Protein AF-A0A7S2QK96-F1 (afdb_monomer)

Foldseek 3Di:
DVVCVVVVHDCPDPVVVLVVLVVVVVQQQVQLQVQLVCLQVPNAPPPQPPDCLLVLDDPCVVVVHDRDNPPDDSVVSSVSCNVRNGHDPDGDDFDFCVPVCVVVVHDTTSDDPPDPDDDD

Structure (mmCIF, N/CA/C/O backbone):
data_AF-A0A7S2QK96-F1
#
_entry.id   AF-A0A7S2QK96-F1
#
loop_
_atom_site.group_PDB
_atom_site.id
_atom_site.type_symbol
_atom_site.label_atom_id
_atom_site.label_alt_id
_atom_site.label_comp_id
_atom_site.label_asym_id
_atom_site.label_entity_id
_atom_site.label_seq_id
_atom_site.pdbx_PDB_ins_code
_atom_site.Cartn_x
_atom_site.Cartn_y
_atom_site.Cartn_z
_atom_site.occupancy
_atom_site.B_iso_or_equiv
_atom_site.auth_seq_id
_atom_site.auth_comp_id
_atom_site.auth_asym_id
_atom_site.auth_atom_id
_atom_site.pdbx_PDB_model_num
ATOM 1 N N . ALA A 1 1 ? 10.208 -5.004 -11.470 1.00 95.31 1 ALA A N 1
ATOM 2 C CA . ALA A 1 1 ? 10.808 -4.508 -12.734 1.00 95.31 1 ALA A CA 1
ATOM 3 C C . ALA A 1 1 ? 9.968 -4.804 -13.987 1.00 95.31 1 ALA A C 1
ATOM 5 O O . ALA A 1 1 ? 9.856 -3.940 -14.853 1.00 95.31 1 ALA A O 1
ATOM 6 N N . ASP A 1 2 ? 9.378 -5.996 -14.102 1.00 97.44 2 ASP A N 1
ATOM 7 C CA . ASP A 1 2 ? 8.688 -6.479 -15.311 1.00 97.44 2 ASP A CA 1
ATOM 8 C C . ASP A 1 2 ? 7.538 -5.569 -15.762 1.00 97.44 2 ASP A C 1
ATOM 10 O O . ASP A 1 2 ? 7.431 -5.252 -16.944 1.00 97.44 2 ASP A O 1
ATOM 14 N N . ALA A 1 3 ? 6.724 -5.076 -14.820 1.00 98.06 3 ALA A N 1
ATOM 15 C CA . ALA A 1 3 ? 5.621 -4.156 -15.112 1.00 98.06 3 ALA A CA 1
ATOM 16 C C . ALA A 1 3 ? 6.094 -2.899 -15.867 1.00 98.06 3 ALA A C 1
ATOM 18 O O . ALA A 1 3 ? 5.503 -2.517 -16.876 1.00 98.06 3 ALA A O 1
ATOM 19 N N . PHE A 1 4 ? 7.208 -2.299 -15.437 1.00 98.25 4 PHE A N 1
ATOM 20 C CA . PHE A 1 4 ? 7.794 -1.145 -16.121 1.00 98.25 4 PHE A CA 1
ATOM 21 C C . PHE A 1 4 ? 8.314 -1.518 -17.510 1.00 98.25 4 PHE A C 1
ATOM 23 O O . PHE A 1 4 ? 8.053 -0.797 -18.471 1.00 98.25 4 PHE A O 1
ATOM 30 N N . MET A 1 5 ? 8.975 -2.671 -17.656 1.00 97.12 5 MET A N 1
ATOM 31 C CA . MET A 1 5 ? 9.466 -3.135 -18.958 1.00 97.12 5 MET A CA 1
ATOM 32 C C . MET A 1 5 ? 8.337 -3.389 -19.961 1.00 97.12 5 MET A C 1
ATOM 34 O O . MET A 1 5 ? 8.443 -2.964 -21.114 1.00 97.12 5 MET A O 1
ATOM 38 N N . LEU A 1 6 ? 7.248 -4.030 -19.528 1.00 98.06 6 LEU A N 1
ATOM 39 C CA . LEU A 1 6 ? 6.063 -4.277 -20.354 1.00 98.06 6 LEU A CA 1
ATOM 40 C C . LEU A 1 6 ? 5.416 -2.967 -20.819 1.00 98.06 6 LEU A C 1
ATOM 42 O O . LEU A 1 6 ? 5.001 -2.860 -21.972 1.00 98.06 6 LEU A O 1
ATOM 46 N N . MET A 1 7 ? 5.407 -1.948 -19.957 1.00 98.00 7 MET A N 1
ATOM 47 C CA . MET A 1 7 ? 4.902 -0.606 -20.267 1.00 98.00 7 MET A CA 1
ATOM 48 C C . MET A 1 7 ? 5.930 0.302 -20.960 1.00 98.00 7 MET A C 1
ATOM 50 O O . MET A 1 7 ? 5.634 1.464 -21.227 1.00 98.00 7 MET A O 1
ATOM 54 N N . ARG A 1 8 ? 7.127 -0.213 -21.282 1.00 97.88 8 ARG A N 1
ATOM 55 C CA . ARG A 1 8 ? 8.233 0.540 -21.904 1.00 97.88 8 ARG A CA 1
ATOM 56 C C . ARG A 1 8 ? 8.680 1.760 -21.088 1.00 97.88 8 ARG A C 1
ATOM 58 O O . ARG A 1 8 ? 9.103 2.765 -21.653 1.00 97.88 8 ARG A O 1
ATOM 65 N N . LEU A 1 9 ? 8.624 1.655 -19.764 1.00 98.19 9 LEU A N 1
ATOM 66 C CA . LEU A 1 9 ? 9.056 2.691 -18.833 1.00 98.19 9 LEU A CA 1
ATOM 67 C C . LEU A 1 9 ? 10.461 2.369 -18.302 1.00 98.19 9 LEU A C 1
ATOM 69 O O . LEU A 1 9 ? 10.650 1.323 -17.676 1.00 98.19 9 LEU A O 1
ATOM 73 N N . PRO A 1 10 ? 11.464 3.242 -18.510 1.00 97.94 10 PRO A N 1
ATOM 74 C CA . PRO A 1 10 ? 12.726 3.145 -17.786 1.00 97.94 10 PRO A CA 1
ATOM 75 C C . PRO A 1 10 ? 12.477 3.249 -16.278 1.00 97.94 10 PRO A C 1
ATOM 77 O O . PRO A 1 10 ? 11.651 4.055 -15.849 1.00 97.94 10 PRO A O 1
ATOM 80 N N . PHE A 1 11 ? 13.201 2.464 -15.479 1.00 97.31 11 PHE A N 1
ATOM 81 C CA . PHE A 1 11 ? 12.963 2.348 -14.035 1.00 97.31 11 PHE A CA 1
ATOM 82 C C . PHE A 1 11 ? 13.032 3.700 -13.303 1.00 97.31 11 PHE A C 1
ATOM 84 O O . PHE A 1 11 ? 12.219 3.974 -12.430 1.00 97.31 11 PHE A O 1
ATOM 91 N N . GLU A 1 12 ? 13.959 4.568 -13.711 1.00 97.50 12 GLU A N 1
ATOM 92 C CA . GLU A 1 12 ? 14.173 5.898 -13.121 1.00 97.50 12 GLU A CA 1
ATOM 93 C C . GLU A 1 12 ? 13.353 7.009 -13.803 1.00 97.50 12 GLU A C 1
ATOM 95 O O . GLU A 1 12 ? 13.521 8.187 -13.499 1.00 97.50 12 GLU A O 1
ATOM 100 N N . SER A 1 13 ? 12.484 6.669 -14.761 1.00 98.25 13 SER A N 1
ATOM 101 C CA . SER A 1 13 ? 11.675 7.674 -15.454 1.00 98.25 13 SER A CA 1
ATOM 102 C C . SER A 1 13 ? 10.608 8.276 -14.539 1.00 98.25 13 SER A C 1
ATOM 104 O O . SER A 1 13 ? 10.037 7.602 -13.682 1.00 98.25 13 SER A O 1
ATOM 106 N N . GLU A 1 14 ? 10.262 9.539 -14.788 1.00 98.06 14 GLU A N 1
ATOM 107 C CA . GLU A 1 14 ? 9.155 10.224 -14.108 1.00 98.06 14 GLU A CA 1
ATOM 108 C C . GLU A 1 14 ? 7.838 9.439 -14.203 1.00 98.06 14 GLU A C 1
ATOM 110 O O . GLU A 1 14 ? 7.124 9.283 -13.216 1.00 98.06 14 GLU A O 1
ATOM 115 N N . ALA A 1 15 ? 7.561 8.851 -15.370 1.00 97.94 15 ALA A N 1
ATOM 116 C CA . ALA A 1 15 ? 6.388 8.011 -15.579 1.00 97.94 15 ALA A CA 1
ATOM 117 C C . ALA A 1 15 ? 6.405 6.737 -14.712 1.00 97.94 15 ALA A C 1
ATOM 119 O O . ALA A 1 15 ? 5.370 6.369 -14.158 1.00 97.94 15 ALA A O 1
ATOM 120 N N . ALA A 1 16 ? 7.562 6.081 -14.551 1.00 98.12 16 ALA A N 1
ATOM 121 C CA . ALA A 1 16 ? 7.698 4.936 -13.647 1.00 98.12 16 ALA A CA 1
ATOM 122 C C . ALA A 1 16 ? 7.517 5.347 -12.179 1.00 98.12 16 ALA A C 1
ATOM 124 O O . ALA A 1 16 ? 6.880 4.620 -11.419 1.00 98.12 16 ALA A O 1
ATOM 125 N N . ARG A 1 17 ? 8.003 6.533 -11.790 1.00 97.69 17 ARG A N 1
ATOM 126 C CA . ARG A 1 17 ? 7.802 7.083 -10.442 1.00 97.69 17 ARG A CA 1
ATOM 127 C C . ARG A 1 17 ? 6.322 7.319 -10.142 1.00 97.69 17 ARG A C 1
ATOM 129 O O . ARG A 1 17 ? 5.849 6.872 -9.101 1.00 97.69 17 ARG A O 1
ATOM 136 N N . THR A 1 18 ? 5.587 7.961 -11.052 1.00 97.62 18 THR A N 1
ATOM 137 C CA . THR A 1 18 ? 4.135 8.156 -10.907 1.00 97.62 18 THR A CA 1
ATOM 138 C C . THR A 1 18 ? 3.404 6.820 -10.840 1.00 97.62 18 THR A C 1
ATOM 140 O O . THR A 1 18 ? 2.598 6.609 -9.940 1.00 97.62 18 THR A O 1
ATOM 143 N N . LEU A 1 19 ? 3.730 5.885 -11.736 1.00 97.94 19 LEU A N 1
ATOM 144 C CA . LEU A 1 19 ? 3.115 4.561 -11.729 1.00 97.94 19 LEU A CA 1
ATOM 145 C C . LEU A 1 19 ? 3.397 3.803 -10.424 1.00 97.94 19 LEU A C 1
ATOM 147 O O . LEU A 1 19 ? 2.506 3.145 -9.899 1.00 97.94 19 LEU A O 1
ATOM 151 N N . ASN A 1 20 ? 4.609 3.906 -9.877 1.00 98.12 20 ASN A N 1
ATOM 152 C CA . ASN A 1 20 ? 4.943 3.317 -8.586 1.00 98.12 20 ASN A CA 1
ATOM 153 C C . ASN A 1 20 ? 4.043 3.868 -7.470 1.00 98.12 20 ASN A C 1
ATOM 155 O O . ASN A 1 20 ? 3.490 3.090 -6.695 1.00 98.12 20 ASN A O 1
ATOM 159 N N . THR A 1 21 ? 3.862 5.191 -7.412 1.00 97.50 21 THR A N 1
ATOM 160 C CA . THR A 1 21 ? 2.944 5.825 -6.456 1.00 97.50 21 THR A CA 1
ATOM 161 C C . THR A 1 21 ? 1.519 5.301 -6.628 1.00 97.50 21 THR A C 1
ATOM 163 O O . THR A 1 21 ? 0.934 4.846 -5.649 1.00 97.50 21 THR A O 1
ATOM 166 N N . ASP A 1 22 ? 1.000 5.255 -7.856 1.00 97.81 22 ASP A N 1
ATOM 167 C CA . ASP A 1 22 ? -0.350 4.758 -8.155 1.00 97.81 22 ASP A CA 1
ATOM 168 C C . ASP A 1 22 ? -0.554 3.290 -7.732 1.00 97.81 22 ASP A C 1
ATOM 170 O O . ASP A 1 22 ? -1.601 2.939 -7.175 1.00 97.81 22 ASP A O 1
ATOM 174 N N . ILE A 1 23 ? 0.436 2.422 -7.984 1.00 98.12 23 ILE A N 1
ATOM 175 C CA . ILE A 1 23 ? 0.401 0.998 -7.612 1.00 98.12 23 ILE A CA 1
ATOM 176 C C . ILE A 1 23 ? 0.296 0.859 -6.092 1.00 98.12 23 ILE A C 1
ATOM 178 O O . ILE A 1 23 ? -0.599 0.174 -5.596 1.00 98.12 23 ILE A O 1
ATOM 182 N N . PHE A 1 24 ? 1.191 1.507 -5.344 1.00 98.38 24 PHE A N 1
ATOM 183 C CA . PHE A 1 24 ? 1.221 1.370 -3.887 1.00 98.38 24 PHE A CA 1
ATOM 184 C C . PHE A 1 24 ? 0.048 2.070 -3.203 1.00 98.38 24 PHE A C 1
ATOM 186 O O . PHE A 1 24 ? -0.459 1.554 -2.208 1.00 98.38 24 PHE A O 1
ATOM 193 N N . GLU A 1 25 ? -0.428 3.186 -3.754 1.00 98.19 25 GLU A N 1
ATOM 194 C CA . GLU A 1 25 ? -1.651 3.840 -3.295 1.00 98.19 25 GLU A CA 1
ATOM 195 C C . GLU A 1 25 ? -2.853 2.895 -3.433 1.00 98.19 25 GLU A C 1
ATOM 197 O O . GLU A 1 25 ? -3.597 2.695 -2.475 1.00 98.19 25 GLU A O 1
ATOM 202 N N . THR A 1 26 ? -2.980 2.232 -4.586 1.00 98.44 26 THR A N 1
ATOM 203 C CA . THR A 1 26 ? -4.049 1.259 -4.858 1.00 98.44 26 THR A CA 1
ATOM 204 C C . THR A 1 26 ? -3.987 0.046 -3.935 1.00 98.44 26 THR A C 1
ATOM 206 O O . THR A 1 26 ? -4.999 -0.332 -3.347 1.00 98.44 26 THR A O 1
ATOM 209 N N . ILE A 1 27 ? -2.804 -0.559 -3.776 1.00 98.62 27 ILE A N 1
ATOM 210 C CA . ILE A 1 27 ? -2.614 -1.713 -2.885 1.00 98.62 27 ILE A CA 1
ATOM 211 C C . ILE A 1 27 ? -3.001 -1.344 -1.452 1.00 98.62 27 ILE A C 1
ATOM 213 O O . ILE A 1 27 ? -3.700 -2.105 -0.784 1.00 98.62 27 ILE A O 1
ATOM 217 N N . TYR A 1 28 ? -2.556 -0.179 -0.976 1.00 98.62 28 TYR A N 1
ATOM 218 C CA . TYR A 1 28 ? -2.832 0.245 0.389 1.00 98.62 28 TYR A CA 1
ATOM 219 C C . TYR A 1 28 ? -4.312 0.571 0.605 1.00 98.62 28 TYR A C 1
ATOM 221 O O . TYR A 1 28 ? -4.870 0.161 1.622 1.00 98.62 28 TYR A O 1
ATOM 229 N N . PHE A 1 29 ? -4.961 1.240 -0.355 1.00 98.62 29 PHE A N 1
ATOM 230 C CA . PHE A 1 29 ? -6.394 1.531 -0.292 1.00 98.62 29 PHE A CA 1
ATOM 231 C C . PHE A 1 29 ? -7.207 0.242 -0.174 1.00 98.62 29 PHE A C 1
ATOM 233 O O . PHE A 1 29 ? -7.950 0.071 0.791 1.00 98.62 29 PHE A O 1
ATOM 240 N N . ALA A 1 30 ? -6.988 -0.694 -1.102 1.00 98.69 30 ALA A N 1
ATOM 241 C CA . ALA A 1 30 ? -7.702 -1.965 -1.138 1.00 98.69 30 ALA A CA 1
ATOM 242 C C . ALA A 1 30 ? -7.481 -2.792 0.138 1.00 98.69 30 ALA A C 1
ATOM 244 O O . ALA A 1 30 ? -8.413 -3.404 0.656 1.00 98.69 30 ALA A O 1
ATOM 245 N N . ALA A 1 31 ? -6.262 -2.790 0.688 1.00 98.75 31 ALA A N 1
ATOM 246 C CA . ALA A 1 31 ? -5.973 -3.502 1.928 1.00 98.75 31 ALA A CA 1
ATOM 247 C C . ALA A 1 31 ? -6.703 -2.890 3.137 1.00 98.75 31 ALA A C 1
ATOM 249 O O . ALA A 1 31 ? -7.225 -3.620 3.982 1.00 98.75 31 ALA A O 1
ATOM 250 N N . CYS A 1 32 ? -6.741 -1.558 3.234 1.00 98.62 32 CYS A N 1
ATOM 251 C CA . CYS A 1 32 ? -7.464 -0.860 4.295 1.00 98.62 32 CYS A CA 1
ATOM 252 C C . CYS A 1 32 ? -8.980 -1.054 4.173 1.00 98.62 32 CYS A C 1
ATOM 254 O O . CYS A 1 32 ? -9.632 -1.291 5.187 1.00 98.62 32 CYS A O 1
ATOM 256 N N . GLU A 1 33 ? -9.521 -1.000 2.954 1.00 98.69 33 GLU A N 1
ATOM 257 C CA . GLU A 1 33 ? -10.936 -1.251 2.674 1.00 98.69 33 GLU A CA 1
ATOM 258 C C . GLU A 1 33 ? -11.342 -2.668 3.085 1.00 98.69 33 GLU A C 1
ATOM 260 O O . GLU A 1 33 ? -12.214 -2.820 3.936 1.00 98.69 33 GLU A O 1
ATOM 265 N N . ALA A 1 34 ? -10.633 -3.694 2.607 1.00 98.75 34 ALA A N 1
ATOM 266 C CA . ALA A 1 34 ? -10.919 -5.080 2.975 1.00 98.75 34 ALA A CA 1
ATOM 267 C C . ALA A 1 34 ? -10.800 -5.324 4.494 1.00 98.75 34 ALA A C 1
ATOM 269 O O . ALA A 1 34 ? -11.604 -6.038 5.090 1.00 98.75 34 ALA A O 1
ATOM 270 N N . SER A 1 35 ? -9.817 -4.704 5.155 1.00 98.75 35 SER A N 1
ATOM 271 C CA . SER A 1 35 ? -9.666 -4.777 6.617 1.00 98.75 35 SER A CA 1
ATOM 272 C C . SER A 1 35 ? -10.824 -4.104 7.364 1.00 98.75 35 SER A C 1
ATOM 274 O O . SER A 1 35 ? -11.204 -4.568 8.440 1.00 98.75 35 SER A O 1
ATOM 276 N N . CYS A 1 36 ? -11.390 -3.026 6.815 1.00 98.69 36 CYS A N 1
ATOM 277 C CA . CYS A 1 36 ? -12.565 -2.346 7.358 1.00 98.69 36 CYS A CA 1
ATOM 278 C C . CYS A 1 36 ? -13.837 -3.187 7.177 1.00 98.69 36 CYS A C 1
ATOM 280 O O . CYS A 1 36 ? -14.605 -3.332 8.124 1.00 98.69 36 CYS A O 1
ATOM 282 N N . GLU A 1 37 ? -14.032 -3.792 6.004 1.00 98.62 37 GLU A N 1
ATOM 283 C CA . GLU A 1 37 ? -15.160 -4.698 5.729 1.00 98.62 37 GLU A CA 1
ATOM 284 C C . GLU A 1 37 ? -15.146 -5.913 6.670 1.00 98.62 37 GLU A C 1
ATOM 286 O O . GLU A 1 37 ? -16.168 -6.291 7.242 1.00 98.62 37 GLU A O 1
ATOM 291 N N . LEU A 1 38 ? -13.965 -6.491 6.916 1.00 98.69 38 LEU A N 1
ATOM 292 C CA . LEU A 1 38 ? -13.809 -7.559 7.905 1.00 98.69 38 LEU A CA 1
ATOM 293 C C . LEU A 1 38 ? -14.088 -7.075 9.333 1.00 98.69 38 LEU A 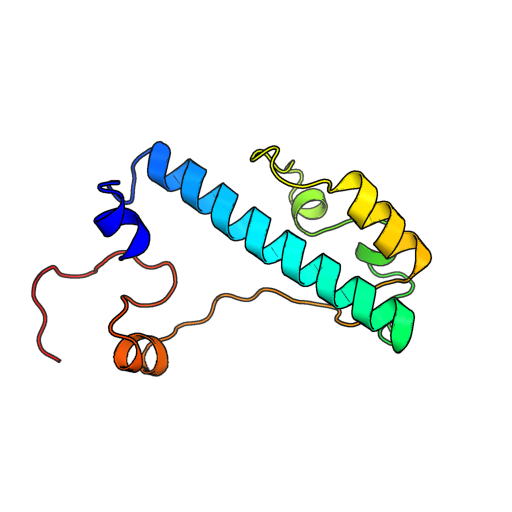C 1
ATOM 295 O O . LEU A 1 38 ? -14.621 -7.832 10.140 1.00 98.69 38 LEU A O 1
ATOM 299 N N . ALA A 1 39 ? -13.738 -5.831 9.669 1.00 98.56 39 ALA A N 1
ATOM 300 C CA . ALA A 1 39 ? -14.020 -5.265 10.987 1.00 98.56 39 ALA A CA 1
ATOM 301 C C . ALA A 1 39 ? -15.517 -5.029 11.211 1.00 98.56 39 ALA A C 1
ATOM 303 O O . ALA A 1 39 ? -15.999 -5.201 12.328 1.00 98.56 39 ALA A O 1
ATOM 304 N N . GLU A 1 40 ? -16.252 -4.670 10.160 1.00 98.19 40 GLU A N 1
ATOM 305 C CA . GLU A 1 40 ? -17.705 -4.526 10.209 1.00 98.19 40 GLU A CA 1
ATOM 306 C C . GLU A 1 40 ? -18.396 -5.858 10.544 1.00 98.19 40 GLU A C 1
ATOM 308 O O . GLU A 1 40 ? -19.337 -5.874 11.337 1.00 98.19 40 GLU A O 1
ATOM 313 N N . HIS A 1 41 ? -17.900 -6.977 10.004 1.00 97.81 41 HIS A N 1
ATOM 314 C CA . HIS A 1 41 ? -18.462 -8.306 10.259 1.00 97.81 41 HIS A CA 1
ATOM 315 C C . HIS A 1 41 ? -17.956 -8.954 11.563 1.00 97.81 41 HIS A C 1
ATOM 317 O O . HIS A 1 41 ? -18.749 -9.473 12.348 1.00 97.81 41 HIS A O 1
ATOM 323 N N . ASP A 1 42 ? -16.642 -8.921 11.812 1.00 98.19 42 ASP A N 1
ATOM 324 C CA . ASP A 1 42 ? -15.980 -9.689 12.883 1.00 98.19 42 ASP A CA 1
ATOM 325 C C . ASP A 1 42 ? -15.516 -8.832 14.077 1.00 98.19 42 ASP A C 1
ATOM 327 O O . ASP A 1 42 ? -14.905 -9.346 15.026 1.00 98.19 42 ASP A O 1
ATOM 331 N N . GLY A 1 43 ? -15.753 -7.521 14.027 1.00 97.94 43 GLY A N 1
ATOM 332 C CA . GLY A 1 43 ? -15.202 -6.537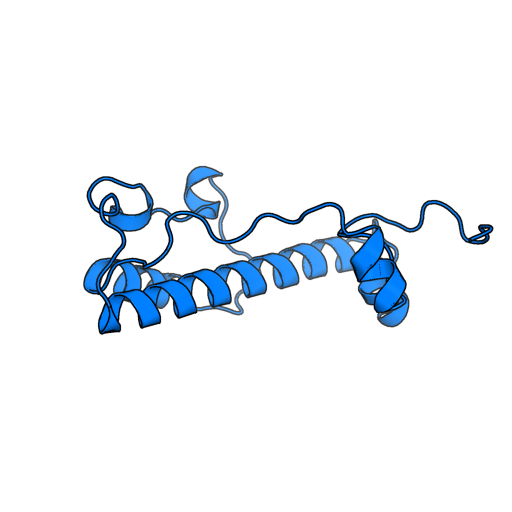 14.954 1.00 97.94 43 GLY A CA 1
ATOM 333 C C . GLY A 1 43 ? -13.753 -6.150 14.634 1.00 97.94 43 GLY A C 1
ATOM 334 O O . GLY A 1 43 ? -12.997 -6.882 13.987 1.00 97.94 43 GLY A O 1
ATOM 335 N N . SER A 1 44 ? -13.331 -4.987 15.126 1.00 98.31 44 SER A N 1
ATOM 336 C CA . SER A 1 44 ? -11.945 -4.526 14.996 1.00 98.31 44 SER A CA 1
AT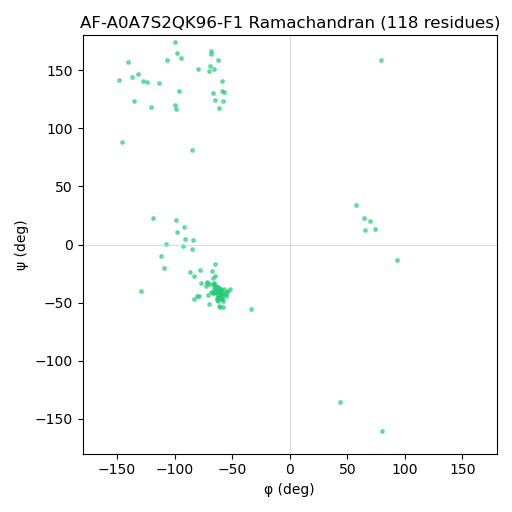OM 337 C C . SER A 1 44 ? -10.961 -5.362 15.829 1.00 98.31 44 SER A C 1
ATOM 339 O O . SER A 1 44 ? -11.358 -6.132 16.708 1.00 98.31 44 SER A O 1
ATOM 341 N N . TYR A 1 45 ? -9.657 -5.247 15.547 1.00 98.19 45 TYR A N 1
ATOM 342 C CA . TYR A 1 45 ? -8.643 -5.885 16.394 1.00 98.19 45 TYR A CA 1
ATOM 343 C C . TYR A 1 45 ? -8.617 -5.263 17.799 1.00 98.19 45 TYR A C 1
ATOM 345 O O . TYR A 1 45 ? -8.887 -4.077 17.976 1.00 98.19 45 TYR A O 1
ATOM 353 N N . GLU A 1 46 ? -8.233 -6.058 18.800 1.00 98.12 46 GLU A N 1
ATOM 354 C CA . GLU A 1 46 ? -8.342 -5.723 20.232 1.00 98.12 46 GLU A CA 1
ATOM 355 C C . GLU A 1 46 ? -7.726 -4.364 20.612 1.00 98.12 46 GLU A C 1
ATOM 357 O O . GLU A 1 46 ? -8.284 -3.615 21.411 1.00 98.12 46 GLU A O 1
ATOM 362 N N . THR A 1 47 ? -6.593 -4.014 20.004 1.00 97.88 47 THR A N 1
ATOM 363 C CA . THR A 1 47 ? -5.848 -2.776 20.276 1.00 97.88 47 THR A CA 1
ATOM 364 C C . THR A 1 47 ? -6.112 -1.662 19.256 1.00 97.88 47 THR A C 1
ATOM 366 O O . THR A 1 47 ? -5.298 -0.747 19.108 1.00 97.88 47 THR A O 1
ATOM 369 N N . PHE A 1 48 ? -7.233 -1.717 18.525 1.00 98.25 48 PHE A N 1
ATOM 370 C CA . PHE A 1 48 ? -7.635 -0.644 17.613 1.00 98.25 48 PHE A CA 1
ATOM 371 C C . PHE A 1 48 ? -7.892 0.679 18.349 1.00 98.25 48 PHE A C 1
ATOM 373 O O . PHE A 1 48 ? -7.341 1.694 17.906 1.00 98.25 48 PHE A O 1
ATOM 380 N N . PRO A 1 49 ? -8.627 0.713 19.482 1.00 98.06 49 PRO A N 1
ATOM 381 C CA . PRO A 1 49 ? -8.847 1.947 20.228 1.00 98.06 49 PRO A CA 1
ATOM 382 C C . PRO A 1 49 ? -7.531 2.596 20.679 1.00 98.06 49 PRO A C 1
ATOM 384 O O . PRO A 1 49 ? -6.716 1.989 21.369 1.00 98.06 49 PRO A O 1
ATOM 387 N N . GLY A 1 50 ? -7.325 3.856 20.293 1.00 96.75 50 GLY A N 1
ATOM 388 C CA . GLY A 1 50 ? -6.130 4.634 20.632 1.00 96.75 50 GLY A CA 1
ATOM 389 C C . GLY A 1 50 ? -5.013 4.580 19.583 1.00 96.75 50 GLY A C 1
ATOM 390 O O . GLY A 1 50 ? -4.122 5.439 19.616 1.00 96.75 50 GLY A O 1
ATOM 391 N N . SER A 1 51 ? -5.086 3.650 18.623 1.00 97.88 51 SER A N 1
ATOM 392 C CA . SER A 1 51 ? -4.185 3.596 17.465 1.00 97.88 51 SER A CA 1
ATOM 393 C C . SER A 1 51 ? -4.315 4.846 16.575 1.00 97.88 51 SER A C 1
ATOM 395 O O . SER A 1 51 ? -5.353 5.516 16.612 1.00 97.88 51 SER A O 1
ATOM 397 N N . PRO A 1 52 ? -3.311 5.172 15.738 1.00 97.81 52 PRO A N 1
ATOM 398 C CA . PRO A 1 52 ? -3.432 6.250 14.753 1.00 97.81 52 PRO A CA 1
ATOM 399 C C . PRO A 1 52 ? -4.639 6.079 13.819 1.00 97.81 52 PRO A C 1
ATOM 401 O O . PRO A 1 52 ? -5.380 7.036 13.603 1.00 97.81 52 PRO A O 1
ATOM 404 N N . ALA A 1 53 ? -4.908 4.851 13.364 1.00 97.38 53 ALA A N 1
ATOM 405 C CA . ALA A 1 53 ? -6.045 4.554 12.492 1.00 97.38 53 ALA A CA 1
ATOM 406 C C . ALA A 1 53 ? -7.388 4.872 13.170 1.00 97.38 53 ALA A C 1
ATOM 408 O O . ALA A 1 53 ? -8.249 5.496 12.555 1.00 97.38 53 ALA A O 1
ATOM 409 N N . SER A 1 54 ? -7.535 4.569 14.469 1.00 97.31 54 SER A N 1
ATOM 410 C CA . SER A 1 54 ? -8.733 4.958 15.240 1.00 97.31 54 SER A CA 1
ATOM 411 C C . SER A 1 54 ? -8.911 6.472 15.403 1.00 97.31 54 SER A C 1
ATOM 413 O O . SER A 1 54 ? -9.997 6.936 15.730 1.00 97.31 54 SER A O 1
ATOM 415 N N . LYS A 1 55 ? -7.853 7.255 15.157 1.00 97.62 55 LYS A N 1
ATOM 416 C CA . LYS A 1 55 ? -7.865 8.726 15.143 1.00 97.62 55 LYS A CA 1
ATOM 417 C C . LYS A 1 55 ? -7.993 9.290 13.721 1.00 97.62 55 LYS A C 1
ATOM 419 O O . LYS A 1 55 ? -7.770 10.481 13.521 1.00 97.62 55 LYS A O 1
ATOM 424 N N . GLY A 1 56 ? -8.301 8.445 12.733 1.00 96.50 56 GLY A N 1
ATOM 425 C CA . GLY A 1 56 ? -8.420 8.828 11.324 1.00 96.50 56 GLY A CA 1
ATOM 426 C C . GLY A 1 56 ? -7.083 9.089 10.619 1.00 96.50 56 GLY A C 1
ATOM 427 O O . GLY A 1 56 ? -7.075 9.668 9.531 1.00 96.50 56 GLY A O 1
ATOM 428 N N . GLN A 1 57 ? -5.957 8.691 11.223 1.00 97.88 57 GLN A N 1
ATOM 429 C CA . GLN A 1 57 ? -4.621 8.838 10.645 1.00 97.88 57 GLN A CA 1
ATOM 430 C C . GLN A 1 57 ? -4.180 7.525 9.996 1.00 97.88 57 GLN A C 1
ATOM 432 O O . GLN A 1 57 ? -3.999 6.512 10.674 1.00 97.88 57 GLN A O 1
ATOM 437 N N . LEU A 1 58 ? -3.982 7.558 8.682 1.00 98.00 58 LEU A N 1
ATOM 438 C CA . LEU A 1 58 ? -3.416 6.466 7.898 1.00 98.00 58 LEU A CA 1
ATOM 439 C C . LEU A 1 58 ? -1.932 6.723 7.622 1.00 98.00 58 LEU A C 1
ATOM 441 O O . LEU A 1 58 ? -1.389 7.778 7.955 1.00 98.00 58 LEU A O 1
ATOM 445 N N . GLN A 1 59 ? -1.255 5.749 7.011 1.00 98.12 59 GLN A N 1
ATOM 446 C CA . GLN A 1 59 ? 0.201 5.781 6.871 1.00 98.12 59 GLN A CA 1
ATOM 447 C C . GLN A 1 59 ? 0.715 7.055 6.185 1.00 98.12 59 GLN A C 1
ATOM 449 O O . GLN A 1 59 ? 1.688 7.636 6.651 1.00 98.12 59 GLN A O 1
ATOM 454 N N . PHE A 1 60 ? 0.063 7.525 5.121 1.00 97.56 60 PHE A N 1
ATOM 455 C CA . PHE A 1 60 ? 0.489 8.741 4.419 1.00 97.56 60 PHE A CA 1
ATOM 456 C C . PHE A 1 60 ? 0.361 10.008 5.284 1.00 97.56 60 PHE A C 1
ATOM 458 O O . PHE A 1 60 ? 1.227 10.880 5.218 1.00 97.56 60 PHE A O 1
ATOM 46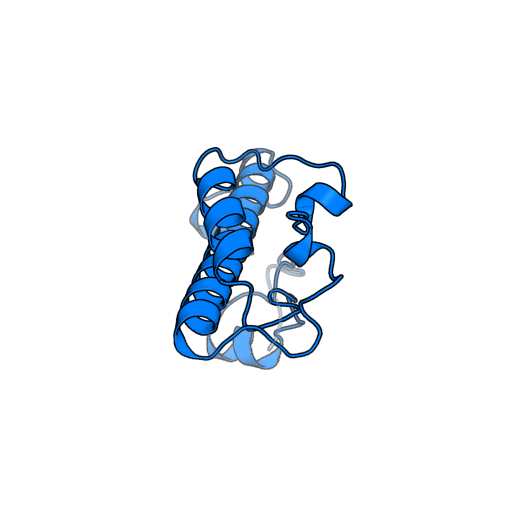5 N N . ASP A 1 61 ? -0.636 10.083 6.177 1.00 97.69 61 ASP A N 1
ATOM 466 C CA . ASP A 1 61 ? -0.782 11.214 7.101 1.00 97.69 61 ASP A CA 1
ATOM 467 C C . ASP A 1 61 ? 0.405 11.286 8.070 1.00 97.69 61 ASP A C 1
ATOM 469 O O . ASP A 1 61 ? 0.920 12.366 8.357 1.00 97.69 61 ASP A O 1
ATOM 473 N N . LEU A 1 62 ? 0.879 10.126 8.541 1.00 97.56 62 LEU A N 1
ATOM 474 C CA . LEU A 1 62 ? 2.029 10.026 9.447 1.00 97.56 62 LEU A CA 1
ATOM 475 C C . LEU A 1 62 ? 3.350 10.434 8.778 1.00 97.56 62 LEU A C 1
ATOM 477 O O . LEU A 1 62 ? 4.292 10.821 9.465 1.00 97.56 62 LEU A O 1
ATOM 481 N N . TRP A 1 63 ? 3.409 10.371 7.448 1.00 97.12 63 TRP A N 1
ATOM 482 C CA . TRP A 1 63 ? 4.541 10.829 6.639 1.00 97.12 63 TRP A CA 1
ATOM 483 C C . TRP A 1 63 ? 4.388 12.283 6.173 1.00 97.12 63 TRP A C 1
ATOM 485 O O . TRP A 1 63 ? 5.271 12.803 5.492 1.00 97.12 63 TRP A O 1
ATOM 495 N N . GLY A 1 64 ? 3.281 12.950 6.520 1.00 96.75 64 GLY A N 1
ATOM 496 C CA . GLY A 1 64 ? 2.983 14.306 6.063 1.00 96.75 64 GLY A CA 1
ATOM 497 C C . GLY A 1 64 ? 2.775 14.404 4.549 1.00 96.75 64 GLY A C 1
ATOM 498 O O . GLY A 1 64 ? 2.961 15.480 3.981 1.00 96.75 64 GLY A O 1
ATOM 499 N N . CYS A 1 65 ? 2.419 13.300 3.887 1.00 94.75 65 CYS A N 1
ATOM 500 C CA . CYS A 1 65 ? 2.143 13.268 2.457 1.00 94.75 65 CYS A CA 1
ATOM 501 C C . CYS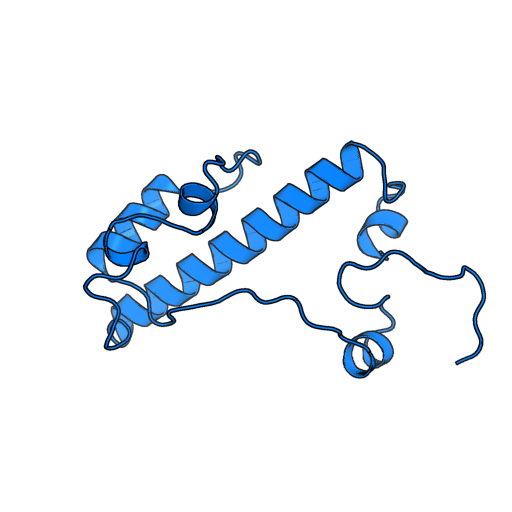 A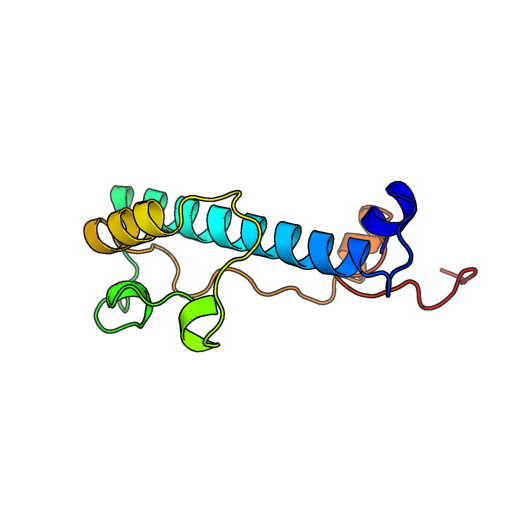 1 65 ? 0.642 13.141 2.181 1.00 94.75 65 CYS A C 1
ATOM 503 O O . CYS A 1 65 ? -0.147 12.734 3.032 1.00 94.75 65 CYS A O 1
ATOM 505 N N . GLN A 1 66 ? 0.247 13.541 0.975 1.00 93.38 66 GLN A N 1
ATOM 506 C CA . GLN A 1 66 ? -1.116 13.392 0.483 1.00 93.38 66 GLN A CA 1
ATOM 507 C C . GLN A 1 66 ? -1.108 12.405 -0.686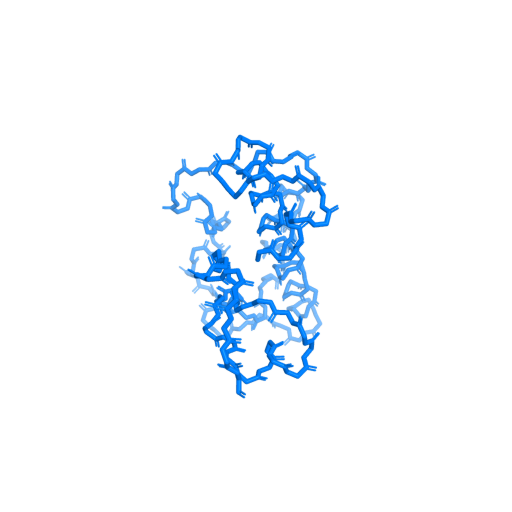 1.00 93.38 66 GLN A C 1
ATOM 509 O O . GLN A 1 66 ? -0.190 12.480 -1.507 1.00 93.38 66 GLN A O 1
ATOM 514 N N . PRO A 1 67 ? -2.093 11.497 -0.777 1.00 94.31 67 PRO A N 1
ATOM 515 C CA . PRO A 1 67 ? -2.272 10.657 -1.953 1.00 94.31 67 PRO A CA 1
ATOM 516 C C . PRO A 1 67 ? -2.438 11.532 -3.201 1.00 94.31 67 PRO A C 1
ATOM 518 O O . PRO A 1 67 ? -3.198 12.502 -3.185 1.00 94.31 67 PRO A O 1
ATOM 521 N N . THR A 1 68 ? -1.699 11.230 -4.267 1.00 92.75 68 THR A N 1
ATOM 522 C CA . THR A 1 68 ? -1.634 12.083 -5.467 1.00 92.75 68 THR A CA 1
ATOM 523 C C . THR A 1 68 ? -2.276 11.454 -6.695 1.00 92.75 68 THR A C 1
ATOM 525 O O . THR A 1 68 ? -2.472 12.166 -7.679 1.00 92.75 68 THR A O 1
ATOM 528 N N . SER A 1 69 ? -2.638 10.164 -6.661 1.00 91.75 69 SER A N 1
ATOM 529 C CA . SER A 1 69 ? -3.195 9.487 -7.838 1.00 91.75 69 SER A CA 1
ATOM 530 C C . SER A 1 69 ? -4.573 10.023 -8.245 1.00 91.75 69 SER A C 1
ATOM 532 O O . SER A 1 69 ? -4.953 9.947 -9.413 1.00 91.75 69 SER A O 1
ATOM 534 N N . GLY A 1 70 ? -5.350 10.533 -7.279 1.00 94.00 70 GLY A N 1
ATOM 535 C CA . GLY A 1 70 ? -6.741 10.949 -7.481 1.00 94.00 70 GLY A CA 1
ATOM 536 C C . GLY A 1 70 ? -7.697 9.801 -7.836 1.00 94.00 70 GLY A C 1
ATOM 537 O O . GLY A 1 70 ? -8.815 10.060 -8.272 1.00 94.00 70 GLY A O 1
ATOM 538 N N . ARG A 1 71 ? -7.269 8.538 -7.687 1.00 95.62 71 ARG A N 1
ATOM 539 C CA . ARG A 1 71 ? -8.044 7.347 -8.078 1.00 95.62 71 ARG A CA 1
ATOM 540 C C . ARG A 1 71 ? -9.007 6.854 -7.002 1.00 95.62 71 ARG A C 1
ATOM 542 O O . ARG A 1 71 ? -9.968 6.169 -7.339 1.00 95.62 71 ARG A O 1
ATOM 549 N N . TRP A 1 72 ? -8.737 7.170 -5.737 1.00 97.94 72 TRP A N 1
ATOM 550 C CA . TRP A 1 72 ? -9.386 6.538 -4.588 1.00 97.94 72 TRP A CA 1
ATOM 551 C C . TRP A 1 72 ? -9.980 7.560 -3.619 1.00 97.94 72 TRP A C 1
ATOM 553 O O . TRP A 1 72 ? -9.369 8.593 -3.334 1.00 97.94 72 TRP A O 1
ATOM 563 N N . ASP A 1 73 ? -11.162 7.251 -3.082 1.00 97.56 73 ASP A N 1
ATOM 564 C CA . ASP A 1 73 ? -11.844 8.083 -2.089 1.00 97.56 73 ASP A CA 1
ATOM 565 C C . ASP A 1 73 ? -11.349 7.778 -0.668 1.00 97.56 73 ASP A C 1
ATOM 567 O O . ASP A 1 73 ? -11.954 7.033 0.108 1.00 97.56 73 ASP A O 1
ATOM 571 N N . TRP A 1 74 ? -10.210 8.373 -0.321 1.00 98.12 74 TRP A N 1
ATOM 572 C CA . TRP A 1 74 ? -9.620 8.251 1.011 1.00 98.12 74 TRP A CA 1
ATOM 573 C C . TRP A 1 74 ? -10.475 8.875 2.116 1.00 98.12 74 TRP A C 1
ATOM 575 O O . TRP A 1 74 ? -10.380 8.438 3.263 1.00 98.12 74 TRP A O 1
ATOM 585 N N . ALA A 1 75 ? -11.288 9.886 1.799 1.00 97.31 75 ALA A N 1
ATOM 586 C CA . ALA A 1 75 ? -12.164 10.521 2.776 1.00 97.31 75 ALA A CA 1
ATOM 587 C C . ALA A 1 75 ? -13.297 9.565 3.163 1.00 97.31 75 ALA A C 1
ATOM 589 O O . ALA A 1 75 ? -13.448 9.255 4.345 1.00 97.31 75 ALA A O 1
ATOM 590 N N . GLY A 1 76 ? -13.991 9.001 2.170 1.00 98.06 76 GLY A N 1
ATOM 591 C CA . GLY A 1 76 ? -15.021 7.990 2.393 1.00 98.06 76 GLY A CA 1
ATOM 592 C C . GLY A 1 76 ? -14.480 6.747 3.102 1.00 98.06 76 GLY A C 1
ATOM 593 O O . GLY A 1 76 ? -15.108 6.236 4.029 1.00 98.06 76 GLY A O 1
ATOM 594 N N . LEU A 1 77 ? -13.273 6.283 2.753 1.00 98.25 77 LEU A N 1
ATOM 595 C CA . LEU A 1 77 ? -12.652 5.158 3.461 1.00 98.25 77 LEU A CA 1
ATOM 596 C C . LEU A 1 77 ? -12.330 5.492 4.928 1.00 98.25 77 LEU A C 1
ATOM 598 O O . LEU A 1 77 ? -12.567 4.666 5.808 1.00 98.25 77 LEU A O 1
ATOM 602 N N . LYS A 1 78 ? -11.825 6.695 5.225 1.00 98.25 78 LYS A N 1
ATOM 603 C CA . LYS A 1 78 ? -11.572 7.126 6.611 1.00 98.25 78 LYS A CA 1
ATOM 604 C C . LYS A 1 78 ? -12.858 7.209 7.433 1.00 98.25 78 LYS A C 1
ATOM 606 O O . LYS A 1 78 ? -12.834 6.842 8.605 1.00 98.25 78 LYS A O 1
ATOM 611 N N . GLU A 1 79 ? -13.968 7.638 6.836 1.00 98.31 79 GLU A N 1
ATOM 612 C CA . GLU A 1 79 ? -15.282 7.633 7.491 1.00 98.31 79 GLU A CA 1
ATOM 613 C C . GLU A 1 79 ? -15.743 6.208 7.825 1.00 98.31 79 GLU A C 1
ATOM 615 O O . GLU A 1 79 ? -16.135 5.945 8.963 1.00 98.31 79 GLU A O 1
ATOM 620 N N . LYS A 1 80 ? -15.611 5.264 6.881 1.00 98.19 80 LYS A N 1
ATOM 621 C CA . LYS A 1 80 ? -15.902 3.841 7.131 1.00 98.19 80 LYS A CA 1
ATOM 622 C C . LYS A 1 80 ? -15.031 3.274 8.256 1.00 98.19 80 LYS A C 1
ATOM 624 O O . LYS A 1 80 ? -15.550 2.651 9.179 1.00 98.19 80 LYS A O 1
ATOM 629 N N . ILE A 1 81 ? -13.723 3.544 8.233 1.00 98.31 81 ILE A N 1
ATOM 630 C CA . ILE A 1 81 ? -12.786 3.096 9.277 1.00 98.31 81 ILE A CA 1
ATOM 631 C C . ILE A 1 81 ? -13.138 3.706 10.638 1.00 98.31 81 ILE A C 1
ATOM 633 O O . ILE A 1 81 ? -13.021 3.032 11.658 1.00 98.31 81 ILE A O 1
ATOM 637 N N . ALA A 1 82 ? -13.590 4.959 10.686 1.00 97.69 82 ALA A N 1
ATOM 638 C CA . ALA A 1 82 ? -14.037 5.575 11.932 1.00 97.69 82 ALA A CA 1
ATOM 639 C C . ALA A 1 82 ? -15.304 4.902 12.494 1.00 97.69 82 ALA A C 1
ATOM 641 O O . ALA A 1 82 ? -15.441 4.795 13.712 1.00 97.69 82 ALA A O 1
ATOM 642 N N . ALA A 1 83 ? -16.207 4.436 11.625 1.00 97.75 83 ALA A N 1
ATOM 643 C CA . ALA A 1 83 ? -17.448 3.775 12.020 1.00 97.75 83 ALA A CA 1
ATOM 644 C C . ALA A 1 83 ? -17.253 2.304 12.434 1.00 97.75 83 ALA A C 1
ATOM 646 O O . ALA A 1 83 ? -17.802 1.877 13.449 1.00 97.75 83 ALA A O 1
ATOM 647 N N . HIS A 1 84 ? -16.474 1.535 11.669 1.00 98.06 84 HIS A N 1
ATOM 648 C CA . HIS A 1 84 ? -16.367 0.074 11.819 1.00 98.06 84 HIS A CA 1
ATOM 649 C C . HIS A 1 84 ? -15.021 -0.390 12.394 1.00 98.06 84 HIS A C 1
ATOM 651 O O . HIS A 1 84 ? -14.906 -1.482 12.953 1.00 98.06 84 HIS A O 1
ATOM 657 N N . GLY A 1 85 ? -13.992 0.449 12.306 1.00 98.19 85 GLY A N 1
ATOM 658 C CA . GLY A 1 85 ? -12.624 0.112 12.667 1.00 98.19 85 GLY A CA 1
ATOM 659 C C . GLY A 1 85 ? -11.891 -0.677 11.585 1.00 98.19 85 GLY A C 1
ATOM 660 O O . GLY A 1 85 ? -12.247 -0.652 10.412 1.00 98.19 85 GLY A O 1
ATOM 661 N N . MET A 1 86 ? -10.819 -1.360 11.984 1.00 98.44 86 MET A N 1
ATOM 662 C CA . MET A 1 86 ? -10.025 -2.224 11.105 1.00 98.44 86 MET A CA 1
ATOM 663 C C . MET A 1 86 ? -9.788 -3.575 11.768 1.00 98.44 86 MET A C 1
ATOM 665 O O . MET A 1 86 ? -9.639 -3.649 12.990 1.00 98.44 86 MET A O 1
ATOM 669 N N . ARG A 1 87 ? -9.720 -4.644 10.970 1.00 98.56 87 ARG A N 1
ATOM 670 C CA . ARG A 1 87 ? -9.491 -6.005 11.467 1.00 98.56 87 ARG A CA 1
ATOM 671 C C . ARG A 1 87 ? -8.017 -6.311 11.695 1.00 98.56 87 ARG A C 1
ATOM 673 O O . ARG A 1 87 ? -7.679 -7.132 12.541 1.00 98.56 87 ARG A O 1
ATOM 680 N N . ASN A 1 88 ? -7.134 -5.638 10.967 1.00 98.56 88 ASN A N 1
ATOM 681 C CA . ASN A 1 88 ? -5.688 -5.814 11.052 1.00 98.56 88 ASN A CA 1
ATOM 682 C C . ASN A 1 88 ? -5.006 -4.477 11.351 1.00 98.56 88 ASN A C 1
ATOM 684 O O . ASN A 1 88 ? -5.373 -3.449 10.782 1.00 98.56 88 ASN A O 1
ATOM 688 N N . SER A 1 89 ? -3.992 -4.501 12.217 1.00 97.94 89 SER A N 1
ATOM 689 C CA . SER A 1 89 ? -3.248 -3.305 12.631 1.00 97.94 89 SER A CA 1
ATOM 690 C C . SER A 1 89 ? -2.237 -2.821 11.588 1.00 97.94 89 SER A C 1
ATOM 692 O O . SER A 1 89 ? -2.003 -1.622 11.470 1.00 97.94 89 SER A O 1
ATOM 694 N N . LEU A 1 90 ? -1.639 -3.746 10.831 1.00 98.25 90 LEU A N 1
ATOM 695 C CA . LEU A 1 90 ? -0.679 -3.497 9.754 1.00 98.25 90 LEU A CA 1
ATOM 696 C C . LEU A 1 90 ? -1.017 -4.412 8.573 1.00 98.25 90 LEU A C 1
ATOM 698 O O . LEU A 1 90 ? -1.449 -5.546 8.778 1.00 98.25 90 LEU A O 1
ATOM 702 N N . LEU A 1 91 ? -0.831 -3.916 7.348 1.00 98.19 91 LEU A N 1
ATOM 703 C CA . LEU A 1 91 ? -1.385 -4.555 6.146 1.00 98.19 91 LEU A CA 1
ATOM 704 C C . LEU A 1 91 ? -0.374 -4.782 5.020 1.00 98.19 91 LEU A C 1
ATOM 706 O O . LEU A 1 91 ? -0.415 -5.816 4.362 1.00 98.19 91 LEU A O 1
ATOM 710 N N . VAL A 1 92 ? 0.529 -3.828 4.779 1.00 98.38 92 VAL A N 1
ATOM 711 C CA . VAL A 1 92 ? 1.409 -3.839 3.602 1.00 98.38 92 VAL A CA 1
ATOM 712 C C . VAL A 1 92 ? 2.866 -3.847 4.050 1.00 98.38 92 VAL A C 1
ATOM 714 O O . VAL A 1 92 ? 3.323 -2.915 4.707 1.00 98.38 92 VAL A O 1
ATOM 717 N N . ALA A 1 93 ? 3.592 -4.902 3.681 1.00 98.19 93 ALA A N 1
ATOM 718 C CA . ALA A 1 93 ? 5.016 -5.067 3.957 1.00 98.19 93 ALA A CA 1
ATOM 719 C C . ALA A 1 93 ? 5.683 -5.822 2.790 1.00 98.19 93 ALA A C 1
ATOM 721 O O . ALA A 1 93 ? 5.734 -7.054 2.811 1.00 98.19 93 ALA A O 1
ATOM 722 N N . PRO A 1 94 ? 6.147 -5.114 1.741 1.00 97.25 94 PRO A N 1
ATOM 723 C CA . PRO A 1 94 ? 6.807 -5.744 0.602 1.00 97.25 94 PRO A CA 1
ATOM 724 C C . PRO A 1 94 ? 8.078 -6.475 1.050 1.00 97.25 94 PRO A C 1
ATOM 726 O O . PRO A 1 94 ? 9.003 -5.860 1.578 1.00 97.25 94 PRO A O 1
ATOM 729 N N . MET A 1 95 ? 8.108 -7.793 0.863 1.00 97.19 95 MET A N 1
ATOM 730 C CA . MET A 1 95 ? 9.206 -8.664 1.283 1.00 97.19 95 MET A CA 1
ATOM 731 C C . MET A 1 95 ? 10.170 -8.976 0.122 1.00 97.19 95 MET A C 1
ATOM 733 O O . MET A 1 95 ? 9.802 -8.809 -1.048 1.00 97.19 95 MET A O 1
ATOM 737 N N . PRO A 1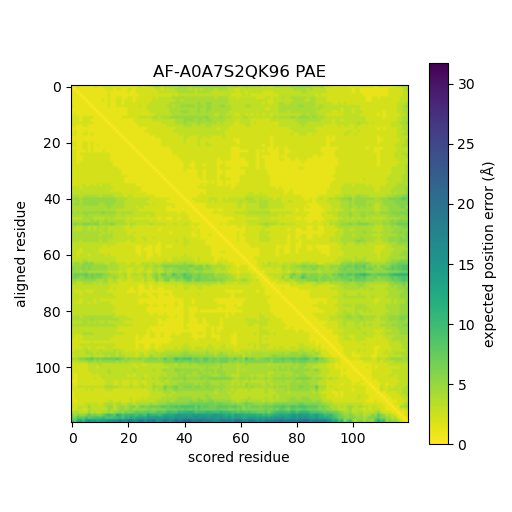 96 ? 11.376 -9.496 0.407 1.00 95.94 96 PRO A N 1
ATOM 738 C CA . PRO A 1 96 ? 12.152 -10.251 -0.574 1.00 95.94 96 PRO A CA 1
ATOM 739 C C . PRO A 1 96 ? 11.352 -11.470 -1.044 1.00 95.94 96 PRO A C 1
ATOM 741 O O . PRO A 1 96 ? 10.782 -12.203 -0.233 1.00 95.94 96 PRO A O 1
ATOM 744 N N . THR A 1 97 ? 11.277 -11.677 -2.355 1.00 94.81 97 THR A N 1
ATOM 745 C CA . THR A 1 97 ? 10.403 -12.690 -2.982 1.00 94.81 97 THR A CA 1
ATOM 746 C C . THR A 1 97 ? 11.196 -13.738 -3.756 1.00 94.81 97 THR A C 1
ATOM 748 O O . THR A 1 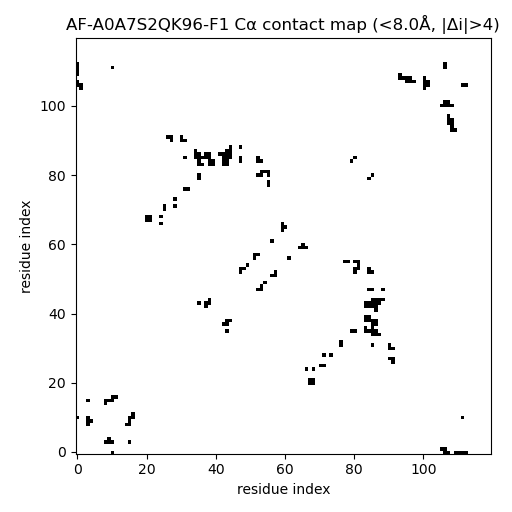97 ? 10.640 -14.405 -4.621 1.00 94.81 97 THR A O 1
ATOM 751 N N . ALA A 1 98 ? 12.478 -13.920 -3.428 1.00 89.81 98 ALA A N 1
ATOM 752 C CA . ALA A 1 98 ? 13.426 -14.811 -4.095 1.00 89.81 98 ALA A CA 1
ATOM 753 C C . ALA A 1 98 ? 12.825 -16.112 -4.668 1.00 89.81 98 ALA A C 1
ATOM 755 O O . ALA A 1 98 ? 12.948 -16.366 -5.863 1.00 89.81 98 ALA A O 1
ATOM 756 N N . SER A 1 99 ? 12.144 -16.932 -3.859 1.00 93.44 99 SER A N 1
ATOM 757 C CA . SER A 1 99 ? 11.579 -18.209 -4.326 1.00 93.44 99 SER A CA 1
ATOM 758 C C . SER A 1 99 ? 10.250 -18.056 -5.073 1.00 93.44 99 SER A C 1
ATOM 760 O O . SER A 1 99 ? 10.047 -18.670 -6.120 1.00 93.44 99 SER A O 1
ATOM 762 N N . THR A 1 100 ? 9.330 -17.234 -4.569 1.00 96.44 100 THR A N 1
ATOM 763 C CA . THR A 1 100 ? 7.988 -17.082 -5.152 1.00 96.44 100 THR A CA 1
ATOM 764 C C . THR A 1 100 ? 8.010 -16.315 -6.474 1.00 96.44 100 THR A C 1
ATOM 766 O O . THR A 1 100 ? 7.287 -16.683 -7.399 1.00 96.44 100 THR A O 1
ATOM 769 N N . ALA A 1 101 ? 8.881 -15.313 -6.617 1.00 95.12 101 ALA A N 1
ATOM 770 C CA . ALA A 1 101 ? 9.097 -14.593 -7.870 1.00 95.12 101 ALA A CA 1
ATOM 771 C C . ALA A 1 101 ? 9.687 -15.512 -8.949 1.00 95.12 101 ALA A C 1
ATOM 773 O O . ALA A 1 101 ? 9.252 -15.462 -10.098 1.00 95.12 101 ALA A O 1
ATOM 774 N N . GLN A 1 102 ? 10.602 -16.416 -8.577 1.00 92.69 102 GLN A N 1
ATOM 775 C CA . GLN A 1 102 ? 11.141 -17.418 -9.500 1.00 92.69 102 GLN A CA 1
ATOM 776 C C . GLN A 1 102 ? 10.061 -18.370 -10.017 1.00 92.69 102 GLN A C 1
ATOM 778 O O . GLN A 1 102 ? 10.027 -18.620 -11.221 1.00 92.69 102 GLN A O 1
ATOM 783 N N . ILE A 1 103 ? 9.167 -18.851 -9.143 1.00 96.06 103 ILE A N 1
ATOM 784 C CA . ILE A 1 103 ? 8.040 -19.715 -9.539 1.00 96.06 103 ILE A CA 1
ATOM 785 C C . ILE A 1 103 ? 7.146 -19.012 -10.568 1.00 96.06 103 ILE A C 1
ATOM 787 O O . ILE A 1 103 ? 6.728 -19.632 -11.543 1.00 96.06 103 ILE A O 1
ATOM 791 N N . LEU A 1 104 ? 6.873 -17.720 -10.370 1.00 96.62 104 LEU A N 1
ATOM 792 C CA . LEU A 1 104 ? 6.018 -16.930 -11.260 1.00 96.62 104 LEU A CA 1
ATOM 793 C C . LEU A 1 104 ? 6.755 -16.342 -12.473 1.00 96.62 104 LEU A C 1
ATOM 795 O O . LEU A 1 104 ? 6.121 -15.720 -13.320 1.00 96.62 104 LEU A O 1
ATOM 799 N N . GLY A 1 105 ? 8.074 -16.525 -12.572 1.00 94.69 105 GLY A N 1
ATOM 800 C CA . GLY A 1 105 ? 8.882 -15.961 -13.652 1.00 94.69 105 GLY A CA 1
ATOM 801 C C . GLY A 1 105 ? 9.045 -14.436 -13.604 1.00 94.69 105 GLY A C 1
ATOM 802 O O . GLY A 1 105 ? 9.396 -13.853 -14.624 1.00 94.69 105 GLY A O 1
ATOM 803 N N . ASN A 1 106 ? 8.828 -13.802 -12.448 1.00 96.38 106 ASN A N 1
ATOM 804 C CA . ASN A 1 106 ? 8.969 -12.355 -12.254 1.00 96.38 106 ASN A CA 1
ATOM 805 C C . ASN A 1 106 ? 10.360 -11.982 -11.713 1.00 96.38 106 ASN A C 1
ATOM 807 O O . ASN A 1 106 ? 11.053 -12.813 -11.112 1.00 96.38 106 ASN A O 1
ATOM 811 N N . ASN A 1 107 ? 10.757 -10.717 -11.877 1.00 95.44 107 ASN A N 1
ATOM 812 C CA . ASN A 1 107 ? 11.864 -10.131 -11.125 1.00 95.44 107 ASN A CA 1
ATOM 813 C C . ASN A 1 107 ? 11.493 -9.962 -9.645 1.00 95.44 107 ASN A C 1
ATOM 815 O O . ASN A 1 107 ? 10.322 -9.813 -9.292 1.00 95.44 107 ASN A O 1
ATOM 819 N N . GLU A 1 108 ? 12.502 -9.961 -8.779 1.00 95.31 108 GLU A N 1
ATOM 820 C CA . GLU A 1 108 ? 12.303 -9.890 -7.336 1.00 95.31 108 GLU A CA 1
ATOM 821 C C . GLU A 1 108 ? 11.714 -8.542 -6.888 1.00 95.31 108 GLU A C 1
ATOM 823 O O . GLU A 1 108 ? 12.213 -7.470 -7.234 1.00 95.31 108 GLU A O 1
ATOM 828 N N . SER A 1 109 ? 10.649 -8.628 -6.084 1.00 95.94 109 SER A N 1
ATOM 829 C CA . SER A 1 109 ? 10.048 -7.536 -5.311 1.00 95.94 109 SER A CA 1
ATOM 830 C C . SER A 1 109 ? 9.905 -6.217 -6.101 1.00 95.94 109 SER A C 1
ATOM 832 O O . SER A 1 109 ? 9.455 -6.200 -7.250 1.00 95.94 109 SER A O 1
ATOM 834 N N . PHE A 1 110 ? 10.263 -5.093 -5.481 1.00 96.62 110 PHE A N 1
ATOM 835 C CA . PHE A 1 110 ? 10.327 -3.768 -6.100 1.00 96.62 110 PHE A CA 1
ATOM 836 C C . PHE A 1 110 ? 11.717 -3.440 -6.673 1.00 96.62 110 PHE A C 1
ATOM 838 O O . PHE A 1 110 ? 12.002 -2.282 -6.976 1.00 96.62 110 PHE A O 1
ATOM 845 N N . GLU A 1 111 ? 12.591 -4.434 -6.838 1.00 96.44 111 GLU A N 1
ATOM 846 C CA . GLU A 1 111 ? 13.955 -4.214 -7.312 1.00 96.44 111 GLU A CA 1
ATOM 847 C C . GLU A 1 111 ? 14.001 -4.037 -8.843 1.00 96.44 111 GLU A C 1
ATOM 849 O O . GLU A 1 111 ? 13.149 -4.574 -9.576 1.00 96.44 111 GLU A O 1
ATOM 854 N N . PRO A 1 112 ? 14.977 -3.270 -9.368 1.00 96.19 112 PRO A N 1
ATOM 855 C CA . PRO A 1 112 ? 15.313 -3.301 -10.786 1.00 96.19 112 PRO A CA 1
ATOM 856 C C . PRO A 1 112 ? 15.953 -4.649 -11.160 1.00 96.19 112 PRO A C 1
ATOM 858 O O . PRO A 1 112 ? 16.384 -5.414 -10.299 1.00 96.19 112 PRO A O 1
ATOM 861 N N . TYR A 1 113 ? 16.068 -4.937 -12.460 1.00 94.69 113 TYR A N 1
ATOM 862 C CA . TYR A 1 113 ? 16.950 -6.024 -12.888 1.00 94.69 113 TYR A CA 1
ATOM 863 C C . TYR A 1 113 ? 18.393 -5.654 -12.558 1.00 94.69 113 TYR A C 1
ATOM 865 O O . TYR A 1 113 ? 18.893 -4.623 -13.006 1.00 94.69 113 TYR A O 1
ATOM 873 N N . THR A 1 114 ? 19.072 -6.515 -11.808 1.00 94.06 114 THR A N 1
ATOM 874 C CA . THR A 1 114 ? 20.493 -6.340 -11.483 1.00 94.06 114 THR A CA 1
ATOM 875 C C . THR A 1 114 ? 21.383 -6.592 -12.699 1.00 94.06 114 THR A C 1
ATOM 877 O O . THR A 1 114 ? 22.438 -5.977 -12.844 1.00 94.06 114 THR A O 1
ATOM 880 N N . GLN A 1 115 ? 20.962 -7.506 -13.579 1.00 93.88 115 GLN A N 1
ATOM 881 C CA . GLN A 1 115 ? 21.698 -7.960 -14.755 1.00 93.88 115 GLN A CA 1
ATOM 882 C C . GLN A 1 115 ? 20.712 -8.340 -15.868 1.00 93.88 115 GLN A C 1
ATOM 884 O O . GLN A 1 115 ? 19.689 -8.968 -15.603 1.00 93.88 115 GLN A O 1
ATOM 889 N N . ASN A 1 116 ? 21.040 -8.024 -17.125 1.00 93.31 116 ASN A N 1
ATOM 890 C CA . ASN A 1 116 ? 20.236 -8.449 -18.285 1.00 93.31 116 ASN A CA 1
ATOM 891 C C . ASN A 1 116 ? 20.463 -9.921 -18.666 1.00 93.31 116 ASN A C 1
ATOM 893 O O . ASN A 1 116 ? 19.637 -10.522 -19.347 1.00 93.31 116 ASN A O 1
ATOM 897 N N . LEU A 1 117 ? 21.598 -10.488 -18.256 1.00 91.88 117 LEU A N 1
ATOM 898 C CA . LEU A 1 117 ? 21.951 -11.885 -18.458 1.00 91.88 117 LEU A CA 1
ATOM 899 C C . LEU A 1 117 ? 22.516 -12.414 -17.144 1.00 91.88 117 LEU A C 1
ATOM 901 O O . LEU A 1 117 ? 23.478 -11.858 -16.622 1.00 91.88 117 LEU A O 1
ATOM 905 N N . TYR A 1 118 ? 21.910 -13.475 -16.631 1.00 86.38 118 TYR A N 1
ATOM 906 C CA . TYR A 1 118 ? 22.318 -14.142 -15.403 1.00 86.38 118 TYR A CA 1
ATOM 907 C C . TYR A 1 118 ? 22.187 -15.655 -15.583 1.00 86.38 118 TYR A C 1
ATOM 909 O O . TYR A 1 118 ? 21.432 -16.131 -16.434 1.00 86.38 118 TYR A O 1
ATOM 917 N N . VAL A 1 119 ? 22.933 -16.413 -14.782 1.00 84.00 119 VAL A N 1
ATOM 918 C CA . VAL A 1 119 ? 22.796 -17.871 -14.694 1.00 84.00 119 VAL A CA 1
ATOM 919 C C . VAL A 1 119 ? 21.890 -18.176 -13.505 1.00 84.00 119 VAL A C 1
ATOM 921 O O . VAL A 1 119 ? 22.072 -17.588 -12.439 1.00 84.00 119 VAL A O 1
ATOM 924 N N . ARG A 1 120 ? 20.899 -19.045 -13.709 1.00 71.81 120 ARG A N 1
ATOM 925 C CA . ARG A 1 120 ? 20.014 -19.568 -12.661 1.00 71.81 120 ARG A CA 1
ATOM 926 C C . ARG A 1 120 ? 20.366 -21.014 -12.367 1.00 71.81 120 ARG A C 1
ATOM 928 O O . ARG A 1 120 ? 20.584 -21.754 -13.351 1.00 71.81 120 ARG A O 1
#

pLDDT: mean 96.72, std 3.25, range [71.81, 98.75]

Secondary structure (DSSP, 8-state):
-HHHHHTT--TTSHHHHHHHHHHHHHHHHHHHHHHHHHHHHH---TT-TTSTGGGT--HHHHTT----S--S-HHHHHHHHHHH--S-S----PPP-HHHHHHHTPPPTTPPPS-SS---

Organism: NCBI:txid1333877

Nearest PDB structures (foldseek):
  2cvx-assembly1_A  TM=9.952E-01  e=4.652E-12  Saccharomyces cerevisiae
  3k8t-assembly1_A-2  TM=9.967E-01  e=5.607E-12  Saccharomyces cerevisiae
  6l7l-assembly1_A  TM=9.957E-01  e=9.225E-12  Homo sapiens
  3hnf-assembly1_B  TM=9.937E-01  e=1.426E-11  Homo sapiens
  5tus-assembly3_A  TM=9.993E-01  e=3.011E-11  Homo sapiens

Sequence (120 aa):
ADAFMLMRLPFESEAARTLNTDIFETIYFAACEASCELAEHDGSYETFPGSPASKGQLQFDLWGCQPTSGRWDWAGLKEKIAAHGMRNSLLVAPMPTASTAQILGNNESFEPYTQNLYVR

InterPro domains:
  IPR000788 Ribonucleotide reductase large subunit, C-terminal [PF02867] (1-120)
  IPR000788 Ribonucleotide reductase large subunit, C-terminal [PR01183] (19-42)
  IPR000788 Ribonucleotide reductase large subunit, C-terminal [PR01183] (85-112)
  IPR013346 Ribonucleotide reductase, class I, alpha subunit, C-terminal [PS00089] (74-96)
  IPR039718 Ribonucleoside-diphosphate reductase large subunit [PTHR11573] (1-120)

Radius of gyration: 17.45 Å; Cα contacts (8 Å, |Δi|>4): 122; chains: 1; bounding box: 41×34×42 Å

Solvent-accessible surface area (backbone atoms only — not comparable to full-atom values): 7303 Å² total; per-residue (Å²): 59,57,72,39,56,77,70,72,36,54,82,88,35,70,68,36,50,51,49,50,52,43,51,53,51,49,54,52,50,53,50,54,50,54,25,20,57,46,4,62,76,74,42,43,36,93,72,40,79,85,35,56,55,62,72,66,39,52,76,49,56,80,70,75,47,73,92,78,72,82,82,70,66,63,66,64,50,40,52,49,29,63,74,36,30,37,42,60,97,75,89,86,76,94,56,92,30,71,68,66,22,55,77,72,71,48,56,46,52,91,39,71,78,92,60,98,74,81,89,132

Mean predicted aligned error: 2.97 Å